Protein AF-A0A6B9FB81-F1 (afdb_monomer_lite)

Radius of gyration: 31.42 Å; chains: 1; bounding box: 46×21×101 Å

Foldseek 3Di:
DVVVVVVVVVVVVVVVVVVVVVVVVVVVVVVVVVVVVVVVVVVVCVCLPDPVNLVVVLVVCLCVLQVVQQVVLVVVCVVVVPDDPRSVVSNCPSVVSNVVSVVVSVVSVVVVD

Structure (mmCIF, N/CA/C/O backbone):
data_AF-A0A6B9FB81-F1
#
_entry.id   AF-A0A6B9FB81-F1
#
loop_
_atom_site.group_PDB
_atom_site.id
_atom_site.type_symbol
_atom_site.label_atom_id
_atom_site.label_alt_id
_atom_site.label_comp_id
_atom_site.label_asym_id
_atom_site.label_entity_id
_atom_site.label_seq_id
_atom_site.pdbx_PDB_ins_code
_atom_site.Cartn_x
_atom_site.Cartn_y
_atom_site.Cartn_z
_atom_site.occupancy
_atom_site.B_iso_or_equiv
_atom_site.auth_seq_id
_atom_site.auth_comp_id
_atom_site.auth_asym_id
_atom_site.auth_atom_id
_atom_site.pdbx_PDB_model_num
ATOM 1 N N . MET A 1 1 ? 2.914 -11.343 -74.010 1.00 63.19 1 MET A N 1
ATOM 2 C CA . MET A 1 1 ? 4.041 -11.646 -73.092 1.00 63.19 1 MET A CA 1
ATOM 3 C C . MET A 1 1 ? 4.468 -10.466 -72.214 1.00 63.19 1 MET A C 1
ATOM 5 O O . MET A 1 1 ? 4.709 -10.691 -71.039 1.00 63.19 1 MET A O 1
ATOM 9 N N . VAL A 1 2 ? 4.518 -9.224 -72.715 1.00 69.50 2 VAL A N 1
ATOM 10 C CA . VAL A 1 2 ? 5.009 -8.050 -71.950 1.00 69.50 2 VAL A CA 1
ATOM 11 C C . VAL A 1 2 ? 4.169 -7.716 -70.702 1.00 69.50 2 VAL A C 1
ATOM 13 O O . VAL A 1 2 ? 4.719 -7.390 -69.655 1.00 69.50 2 VAL A O 1
ATOM 16 N N . ILE A 1 3 ? 2.843 -7.869 -70.773 1.00 72.56 3 ILE A N 1
ATOM 17 C CA . ILE A 1 3 ? 1.929 -7.540 -69.661 1.00 72.56 3 ILE A CA 1
ATOM 18 C C . ILE A 1 3 ? 2.152 -8.456 -68.443 1.00 72.56 3 ILE A C 1
ATOM 20 O O . ILE A 1 3 ? 2.123 -7.994 -67.307 1.00 72.56 3 ILE A O 1
ATOM 24 N N . VAL A 1 4 ? 2.447 -9.741 -68.666 1.00 75.69 4 VAL A N 1
ATOM 25 C CA . VAL A 1 4 ? 2.681 -10.721 -67.586 1.00 75.69 4 VAL A CA 1
ATOM 26 C C . VAL A 1 4 ? 3.963 -10.393 -66.811 1.00 75.69 4 VAL A C 1
ATOM 28 O O . VAL A 1 4 ? 3.987 -10.477 -65.586 1.00 75.69 4 VAL A O 1
ATOM 31 N N . LEU A 1 5 ? 5.002 -9.939 -67.516 1.00 76.06 5 LEU A N 1
ATOM 32 C CA . LEU A 1 5 ? 6.265 -9.489 -66.924 1.00 76.06 5 LEU A CA 1
ATOM 33 C C . LEU A 1 5 ? 6.088 -8.231 -66.062 1.00 76.06 5 LEU A C 1
ATOM 35 O O . LEU A 1 5 ? 6.640 -8.156 -64.966 1.00 76.06 5 LEU A O 1
ATOM 39 N N . ALA A 1 6 ? 5.274 -7.275 -66.519 1.00 75.50 6 ALA A N 1
ATOM 40 C CA . ALA A 1 6 ? 4.983 -6.058 -65.763 1.00 75.50 6 ALA A CA 1
ATOM 41 C C . ALA A 1 6 ? 4.198 -6.346 -64.470 1.00 75.50 6 ALA A C 1
ATOM 43 O O . ALA A 1 6 ? 4.514 -5.796 -63.414 1.00 75.50 6 ALA A O 1
ATOM 44 N N . VAL A 1 7 ? 3.215 -7.252 -64.525 1.00 80.88 7 VAL A N 1
ATOM 45 C CA . VAL A 1 7 ? 2.430 -7.661 -63.347 1.00 80.88 7 VAL A CA 1
ATOM 46 C C . VAL A 1 7 ? 3.299 -8.413 -62.334 1.00 80.88 7 VAL A C 1
ATOM 48 O O . VAL A 1 7 ? 3.218 -8.136 -61.137 1.00 80.88 7 VAL A O 1
ATOM 51 N N . ALA A 1 8 ? 4.177 -9.307 -62.800 1.00 80.44 8 ALA A N 1
ATOM 52 C CA . ALA A 1 8 ? 5.108 -10.029 -61.935 1.00 80.44 8 ALA A CA 1
ATOM 53 C C . ALA A 1 8 ? 6.071 -9.069 -61.212 1.00 80.44 8 ALA A C 1
ATOM 55 O O . ALA A 1 8 ? 6.194 -9.131 -59.987 1.00 80.44 8 ALA A O 1
ATOM 56 N N . ALA A 1 9 ? 6.669 -8.119 -61.939 1.00 82.19 9 ALA A N 1
ATOM 57 C CA . ALA A 1 9 ? 7.568 -7.117 -61.368 1.00 82.19 9 ALA A CA 1
ATOM 58 C C . ALA A 1 9 ? 6.868 -6.213 -60.336 1.00 82.19 9 ALA A C 1
ATOM 60 O O . ALA A 1 9 ? 7.422 -5.932 -59.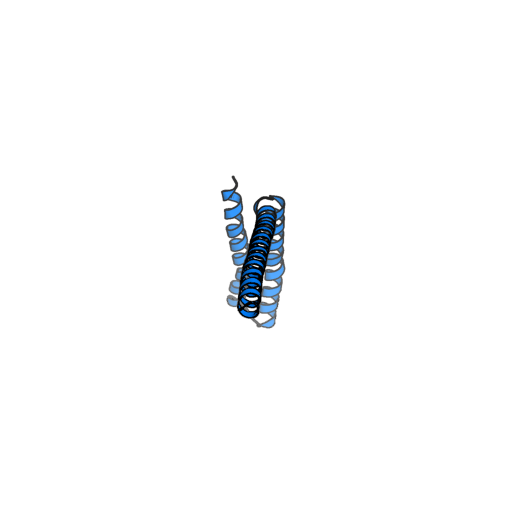272 1.00 82.19 9 ALA A O 1
ATOM 61 N N . TYR A 1 10 ? 5.625 -5.802 -60.610 1.00 83.56 10 TYR A N 1
ATOM 62 C CA . TYR A 1 10 ? 4.829 -5.014 -59.668 1.00 83.56 10 TYR A CA 1
ATOM 63 C C . TYR A 1 10 ? 4.491 -5.801 -58.392 1.00 83.56 10 TYR A C 1
ATOM 65 O O . TYR A 1 10 ? 4.565 -5.262 -57.285 1.00 83.56 10 TYR A O 1
ATOM 73 N N . SER A 1 11 ? 4.154 -7.089 -58.526 1.00 84.00 11 SER A N 1
ATOM 74 C CA . SER A 1 11 ? 3.807 -7.942 -57.385 1.00 84.00 11 SER A CA 1
ATOM 75 C C . SER A 1 11 ? 4.993 -8.203 -56.445 1.00 84.00 11 SER A C 1
ATOM 77 O O . SER A 1 11 ? 4.819 -8.143 -55.226 1.00 84.00 11 SER A O 1
ATOM 79 N N . ASP A 1 12 ? 6.204 -8.389 -56.985 1.00 88.69 12 ASP A N 1
ATOM 80 C CA . ASP A 1 12 ? 7.430 -8.570 -56.192 1.00 88.69 12 ASP A CA 1
ATOM 81 C C . ASP A 1 12 ? 7.819 -7.262 -55.476 1.00 88.69 12 ASP A C 1
ATOM 83 O O . ASP A 1 12 ? 8.119 -7.249 -54.280 1.00 88.69 12 ASP A O 1
ATOM 87 N N . LEU A 1 13 ? 7.696 -6.116 -56.158 1.00 88.06 13 LEU A N 1
ATOM 88 C CA . LEU A 1 13 ? 7.939 -4.809 -55.542 1.00 88.06 13 LEU A CA 1
ATOM 89 C C . LEU A 1 13 ? 6.976 -4.546 -54.371 1.00 88.06 13 LEU A C 1
ATOM 91 O O . LEU A 1 13 ? 7.399 -4.104 -53.298 1.00 88.06 13 LEU A O 1
ATOM 95 N N . LYS A 1 14 ? 5.690 -4.875 -54.549 1.00 87.81 14 LYS A N 1
ATOM 96 C CA . LYS A 1 14 ? 4.672 -4.766 -53.498 1.00 87.81 14 LYS A CA 1
ATOM 97 C C . LYS A 1 14 ? 4.983 -5.690 -52.319 1.00 87.81 14 LYS A C 1
ATOM 99 O O . LYS A 1 14 ? 4.902 -5.248 -51.174 1.00 87.81 14 LYS A O 1
ATOM 104 N N . ALA A 1 15 ? 5.378 -6.938 -52.575 1.00 87.75 15 ALA A N 1
ATOM 105 C CA . ALA A 1 15 ? 5.737 -7.892 -51.525 1.00 87.75 15 ALA A CA 1
ATOM 106 C C . ALA A 1 15 ? 6.928 -7.400 -50.683 1.00 87.75 15 ALA A C 1
ATOM 108 O O . ALA A 1 15 ? 6.870 -7.407 -49.450 1.00 87.75 15 ALA A O 1
ATOM 109 N N . ARG A 1 16 ? 7.975 -6.879 -51.335 1.00 86.50 16 ARG A N 1
ATOM 110 C CA . ARG A 1 16 ? 9.151 -6.315 -50.652 1.00 86.50 16 ARG A CA 1
ATOM 111 C C . ARG A 1 16 ? 8.812 -5.071 -49.837 1.00 86.50 16 ARG A C 1
ATOM 113 O O . ARG A 1 16 ? 9.313 -4.917 -48.723 1.00 86.50 16 ARG A O 1
ATOM 120 N N . PHE A 1 17 ? 7.951 -4.200 -50.361 1.00 90.31 17 PHE A N 1
ATOM 121 C CA . PHE A 1 17 ? 7.507 -3.005 -49.647 1.00 90.31 17 PHE A CA 1
ATOM 122 C C . PHE A 1 17 ? 6.710 -3.364 -48.386 1.00 90.31 17 PHE A C 1
ATOM 124 O O . PHE A 1 17 ? 7.046 -2.908 -47.294 1.00 90.31 17 PHE A O 1
ATOM 131 N N . VAL A 1 18 ? 5.718 -4.252 -48.507 1.00 89.75 18 VAL A N 1
ATOM 132 C CA . VAL A 1 18 ? 4.889 -4.695 -47.373 1.00 89.75 18 VAL A CA 1
ATOM 133 C C . VAL A 1 18 ? 5.735 -5.381 -46.299 1.00 89.75 18 VAL A C 1
ATOM 135 O O . VAL A 1 18 ? 5.549 -5.115 -45.111 1.00 89.75 18 VAL A O 1
ATOM 138 N N . SER A 1 19 ? 6.713 -6.203 -46.695 1.00 88.44 19 SER A N 1
ATOM 139 C CA . SER A 1 19 ? 7.627 -6.846 -45.746 1.00 88.44 19 SER A CA 1
ATOM 140 C C . SER A 1 19 ? 8.442 -5.830 -44.941 1.00 88.44 19 SER A C 1
ATOM 142 O O . SER A 1 19 ? 8.635 -6.027 -43.743 1.00 88.44 19 SER A O 1
ATOM 144 N N . ARG A 1 20 ? 8.909 -4.738 -45.564 1.00 87.50 20 ARG A N 1
ATOM 145 C CA . ARG A 1 20 ? 9.670 -3.688 -44.866 1.00 87.50 20 ARG A CA 1
ATOM 146 C C . ARG A 1 20 ? 8.795 -2.859 -43.935 1.00 87.50 20 ARG A C 1
ATOM 148 O O . ARG A 1 20 ? 9.216 -2.565 -42.821 1.00 87.50 20 ARG A O 1
ATOM 155 N N . VAL A 1 21 ? 7.580 -2.526 -44.365 1.00 91.06 21 VAL A N 1
ATOM 156 C CA . VAL A 1 21 ? 6.620 -1.782 -43.538 1.00 91.06 21 VAL A CA 1
ATOM 157 C C . VAL A 1 21 ? 6.260 -2.585 -42.289 1.00 91.06 21 VAL A C 1
ATOM 159 O O . VAL A 1 21 ? 6.336 -2.059 -41.182 1.00 91.06 21 VAL A O 1
ATOM 162 N N . ARG A 1 22 ? 5.955 -3.880 -42.440 1.00 90.62 22 ARG A N 1
ATOM 163 C CA . ARG A 1 22 ? 5.627 -4.756 -41.306 1.00 90.62 22 ARG A CA 1
ATOM 164 C C . ARG A 1 22 ? 6.774 -4.860 -40.299 1.00 90.62 22 ARG A C 1
ATOM 166 O O . ARG A 1 22 ? 6.532 -4.807 -39.099 1.00 90.62 22 ARG A 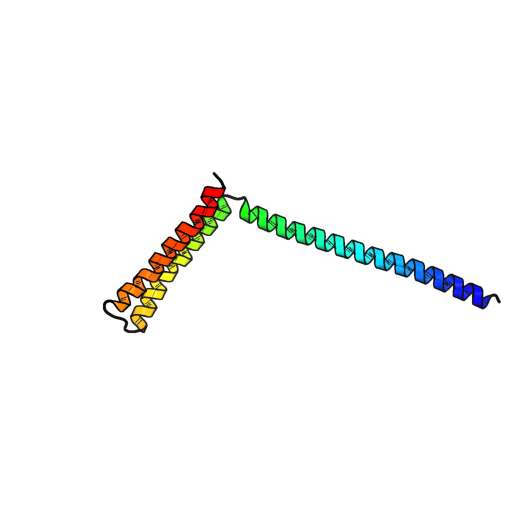O 1
ATOM 173 N N . LEU A 1 23 ? 8.008 -4.966 -40.789 1.00 92.56 23 LEU A N 1
ATOM 174 C CA . LEU A 1 23 ? 9.205 -5.019 -39.950 1.00 92.56 23 LEU A CA 1
ATOM 175 C C . LEU A 1 23 ? 9.398 -3.696 -39.187 1.00 92.56 23 LEU A C 1
ATOM 177 O O . LEU A 1 23 ? 9.663 -3.709 -37.989 1.00 92.56 23 LEU A O 1
ATOM 181 N N . GLY A 1 24 ? 9.173 -2.555 -39.847 1.00 89.25 24 GLY A N 1
ATOM 182 C CA . GLY A 1 24 ? 9.197 -1.239 -39.204 1.00 89.25 24 GLY A CA 1
ATOM 183 C C . GLY A 1 24 ? 8.182 -1.102 -38.064 1.00 89.25 24 GLY A C 1
ATOM 184 O O . GLY A 1 24 ? 8.546 -0.638 -36.986 1.00 89.25 24 GLY A O 1
ATOM 185 N N . TYR A 1 25 ? 6.942 -1.563 -38.267 1.00 88.12 25 TYR A N 1
ATOM 186 C CA . TYR A 1 25 ? 5.916 -1.559 -37.216 1.00 88.12 25 TYR A CA 1
ATOM 187 C C . TYR A 1 25 ? 6.301 -2.433 -36.019 1.00 88.12 25 TYR A C 1
ATOM 189 O O . TYR A 1 25 ? 6.197 -1.977 -34.886 1.00 88.12 25 TYR A O 1
ATOM 197 N N . GLN A 1 26 ? 6.808 -3.646 -36.256 1.00 92.06 26 GLN A N 1
ATOM 198 C CA . GLN A 1 26 ? 7.224 -4.552 -35.177 1.00 92.06 26 GLN A CA 1
ATOM 199 C C . GLN A 1 26 ? 8.387 -3.985 -34.354 1.00 92.06 26 GLN A C 1
ATOM 201 O O . GLN A 1 26 ? 8.418 -4.118 -33.131 1.00 92.06 26 GLN A O 1
ATOM 206 N N . LEU A 1 27 ? 9.337 -3.313 -35.011 1.00 89.50 27 LEU A N 1
ATOM 207 C CA . LEU A 1 27 ? 10.430 -2.639 -34.315 1.00 89.50 27 LEU A CA 1
ATOM 208 C C . LEU A 1 27 ? 9.924 -1.461 -33.479 1.00 89.50 27 LEU A C 1
ATOM 210 O O . LEU A 1 27 ? 10.323 -1.338 -32.323 1.00 89.50 27 LEU A O 1
ATOM 214 N N . ALA A 1 28 ? 9.030 -0.635 -34.029 1.00 86.19 28 ALA A N 1
ATOM 215 C CA . ALA A 1 28 ? 8.438 0.489 -33.308 1.00 86.19 28 ALA A CA 1
ATOM 216 C C . ALA A 1 28 ? 7.634 0.028 -32.081 1.00 86.19 28 ALA A C 1
ATOM 218 O O . ALA A 1 28 ? 7.789 0.592 -31.001 1.00 86.19 28 ALA A O 1
ATOM 219 N N . GLU A 1 29 ? 6.843 -1.036 -32.227 1.00 90.75 29 GLU A N 1
ATOM 220 C CA . GLU A 1 29 ? 6.076 -1.647 -31.139 1.00 90.75 29 GLU A CA 1
ATOM 221 C C . GLU A 1 29 ? 7.002 -2.159 -30.023 1.00 90.75 29 GLU A C 1
ATOM 223 O O . GLU A 1 29 ? 6.852 -1.774 -28.864 1.00 90.75 29 GLU A O 1
ATOM 228 N N . SER A 1 30 ? 8.049 -2.916 -30.373 1.00 90.44 30 SER A N 1
ATOM 229 C CA . SER A 1 30 ? 9.013 -3.429 -29.386 1.00 90.44 30 SER A CA 1
ATOM 230 C C . SER A 1 30 ? 9.816 -2.326 -28.680 1.00 90.44 30 SER A C 1
ATOM 232 O O . SER A 1 30 ? 10.147 -2.448 -27.497 1.00 90.44 30 SER A O 1
ATOM 234 N N . ALA A 1 31 ? 10.123 -1.230 -29.383 1.00 85.69 31 ALA A N 1
ATOM 235 C CA . ALA A 1 31 ? 10.816 -0.083 -28.811 1.00 85.69 31 ALA A CA 1
ATOM 236 C C . ALA A 1 31 ? 9.928 0.646 -27.794 1.00 85.69 31 ALA A C 1
ATOM 238 O O . ALA A 1 31 ? 10.401 1.000 -26.712 1.00 85.69 31 ALA A O 1
ATOM 239 N N . PHE A 1 32 ? 8.640 0.799 -28.111 1.00 85.31 32 PHE A N 1
ATOM 240 C CA . PHE A 1 32 ? 7.661 1.422 -27.227 1.00 85.31 32 PHE A CA 1
ATOM 241 C C . PHE A 1 32 ? 7.440 0.593 -25.954 1.00 85.31 32 PHE A C 1
ATOM 243 O O . PHE A 1 32 ? 7.519 1.122 -24.845 1.00 85.31 32 PHE A O 1
ATOM 250 N N . GLU A 1 33 ? 7.277 -0.728 -26.083 1.00 89.56 33 GLU A N 1
ATOM 251 C CA . GLU A 1 33 ? 7.169 -1.631 -24.928 1.00 89.56 33 GLU A CA 1
ATOM 252 C C . GLU A 1 33 ? 8.419 -1.599 -24.033 1.00 89.56 33 GLU A C 1
ATOM 254 O O . GLU A 1 33 ? 8.332 -1.662 -22.801 1.00 89.56 33 GLU A O 1
ATOM 259 N N . ALA A 1 34 ? 9.609 -1.507 -24.634 1.00 86.81 34 ALA A N 1
ATOM 260 C CA . ALA A 1 34 ? 10.859 -1.421 -23.888 1.00 86.81 34 ALA A CA 1
ATOM 261 C C . ALA A 1 34 ? 10.973 -0.108 -23.099 1.00 86.81 34 ALA A C 1
ATOM 263 O O . ALA A 1 34 ? 11.521 -0.102 -21.990 1.00 86.81 34 ALA A O 1
ATOM 264 N N . GLU A 1 35 ? 10.475 0.995 -23.654 1.00 85.75 35 GLU A N 1
ATOM 265 C CA . GLU A 1 35 ? 10.452 2.298 -22.994 1.00 85.75 35 GLU A CA 1
ATOM 266 C C . GLU A 1 35 ? 9.438 2.336 -21.846 1.00 85.75 35 GLU A C 1
ATOM 268 O O . GLU A 1 35 ? 9.793 2.740 -20.733 1.00 85.75 35 GLU A O 1
ATOM 273 N N . ASP A 1 36 ? 8.238 1.796 -22.054 1.00 86.50 36 ASP A N 1
ATOM 274 C CA . ASP A 1 36 ? 7.212 1.722 -21.014 1.00 86.50 36 ASP A CA 1
ATOM 275 C C . ASP A 1 36 ? 7.655 0.844 -19.828 1.00 86.50 36 ASP A C 1
ATOM 277 O O . ASP A 1 36 ? 7.618 1.248 -18.663 1.00 86.50 36 ASP A O 1
ATOM 281 N N . ARG A 1 37 ? 8.268 -0.318 -20.090 1.00 82.81 37 ARG A N 1
ATOM 282 C CA . ARG A 1 37 ? 8.857 -1.141 -19.014 1.00 82.81 37 ARG A CA 1
ATOM 283 C C . ARG A 1 37 ? 9.947 -0.408 -18.228 1.00 82.81 37 ARG A C 1
ATOM 285 O O . ARG A 1 37 ? 10.135 -0.672 -17.034 1.00 82.81 37 ARG A O 1
ATOM 292 N N . ARG A 1 38 ? 10.708 0.485 -18.870 1.00 82.19 38 ARG A N 1
ATOM 293 C CA . ARG A 1 38 ? 11.733 1.301 -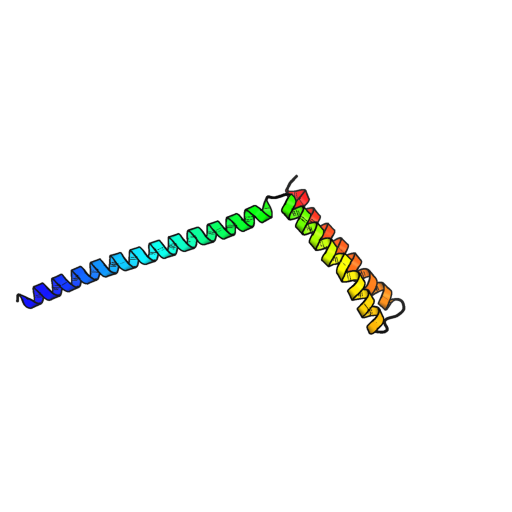18.195 1.00 82.19 38 ARG A CA 1
ATOM 294 C C . ARG A 1 38 ? 11.099 2.392 -17.339 1.00 82.19 38 ARG A C 1
ATOM 296 O O . ARG A 1 38 ? 11.614 2.629 -16.244 1.00 82.19 38 ARG A O 1
ATOM 303 N N . SER A 1 39 ? 10.014 3.015 -17.799 1.00 77.88 39 SER A N 1
ATOM 304 C CA . SER A 1 39 ? 9.272 4.035 -17.048 1.00 77.88 39 SER A CA 1
ATOM 305 C C . SER A 1 39 ? 8.732 3.445 -15.734 1.00 77.88 39 SER A C 1
ATOM 307 O O . SER A 1 39 ? 9.059 3.938 -14.651 1.00 77.88 39 SER A O 1
ATOM 309 N N . LEU A 1 40 ? 8.076 2.282 -15.810 1.00 79.19 40 LEU A N 1
ATOM 310 C CA . LEU A 1 40 ? 7.530 1.555 -14.663 1.00 79.19 40 LEU A CA 1
ATOM 311 C C . LEU A 1 40 ? 8.624 1.094 -13.692 1.00 79.19 40 LEU A C 1
ATOM 313 O O . LEU A 1 40 ? 8.501 1.233 -12.475 1.00 79.19 40 LEU A O 1
ATOM 317 N N . ARG A 1 41 ? 9.753 0.588 -14.208 1.00 77.69 41 ARG A N 1
ATOM 318 C CA . ARG A 1 41 ? 10.905 0.210 -13.369 1.00 77.69 41 ARG A CA 1
ATOM 319 C C . ARG A 1 41 ? 11.546 1.405 -12.667 1.00 77.69 41 ARG A C 1
ATOM 321 O O . ARG A 1 41 ? 12.027 1.246 -11.546 1.00 77.69 41 ARG A O 1
ATOM 328 N N . ARG A 1 42 ? 11.597 2.577 -13.308 1.00 73.94 42 ARG A N 1
ATOM 329 C CA . ARG A 1 42 ? 12.104 3.813 -12.691 1.00 73.94 42 ARG A CA 1
ATOM 330 C C . ARG A 1 42 ? 11.158 4.308 -11.602 1.00 73.94 42 ARG A C 1
ATOM 332 O O . ARG A 1 42 ? 11.647 4.607 -10.519 1.00 73.94 42 ARG A O 1
ATOM 339 N N . ALA A 1 43 ? 9.847 4.303 -11.847 1.00 69.44 43 ALA A N 1
ATOM 340 C CA . ALA A 1 43 ? 8.841 4.629 -10.836 1.00 69.44 43 ALA A CA 1
ATOM 341 C C . ALA A 1 43 ? 8.952 3.701 -9.611 1.00 69.44 43 ALA A C 1
ATOM 343 O O . ALA A 1 43 ? 9.110 4.175 -8.486 1.00 69.44 43 ALA A O 1
ATOM 344 N N . ASN A 1 44 ? 9.029 2.385 -9.836 1.00 66.62 44 ASN A N 1
ATOM 345 C CA . ASN A 1 44 ? 9.195 1.406 -8.759 1.00 66.62 44 ASN A CA 1
ATOM 346 C C . ASN A 1 44 ? 10.532 1.546 -8.011 1.00 66.62 44 ASN A C 1
ATOM 348 O O . ASN A 1 44 ? 10.565 1.400 -6.792 1.00 66.62 44 ASN A O 1
ATOM 352 N N . ARG A 1 45 ? 11.649 1.853 -8.690 1.00 62.56 45 ARG A N 1
ATOM 353 C CA . ARG A 1 45 ? 12.936 2.105 -8.005 1.00 62.56 45 ARG A CA 1
ATOM 354 C C . ARG A 1 45 ? 12.938 3.405 -7.211 1.00 62.56 45 ARG A C 1
ATOM 356 O O . ARG A 1 45 ? 13.479 3.416 -6.109 1.00 62.56 45 ARG A O 1
ATOM 363 N N . ALA A 1 46 ? 12.340 4.469 -7.743 1.00 60.06 46 ALA A N 1
ATOM 364 C CA . ALA A 1 46 ? 12.196 5.735 -7.030 1.00 60.06 46 ALA A CA 1
ATOM 365 C C . ALA A 1 46 ? 11.357 5.563 -5.751 1.00 60.06 46 ALA A C 1
ATOM 367 O O . ALA A 1 46 ? 11.673 6.160 -4.725 1.00 60.06 46 ALA A O 1
ATOM 368 N N . GLN A 1 47 ? 10.350 4.683 -5.780 1.00 60.28 47 GLN A N 1
ATOM 369 C CA . GLN A 1 47 ? 9.560 4.322 -4.600 1.00 60.28 47 GLN A CA 1
ATOM 370 C C . GLN A 1 47 ? 10.278 3.353 -3.646 1.00 60.28 47 GLN A C 1
ATOM 372 O O . GLN A 1 47 ? 10.136 3.494 -2.434 1.00 60.28 47 GLN A O 1
ATOM 377 N N . ALA A 1 48 ? 11.059 2.390 -4.143 1.00 57.78 48 ALA A N 1
ATOM 378 C CA . ALA A 1 48 ? 11.663 1.347 -3.306 1.00 57.78 48 ALA A CA 1
ATOM 379 C C . ALA A 1 48 ? 13.002 1.744 -2.650 1.00 57.78 48 ALA A C 1
ATOM 381 O O . ALA A 1 48 ? 13.350 1.183 -1.611 1.00 57.78 48 ALA A O 1
ATOM 382 N N . GLY A 1 49 ? 13.752 2.687 -3.233 1.00 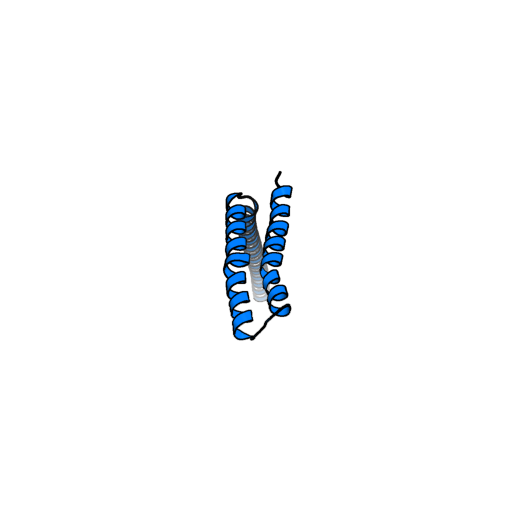60.25 49 GLY A N 1
ATOM 383 C CA . GLY A 1 49 ? 15.115 3.025 -2.799 1.00 60.25 49 GLY A CA 1
ATOM 384 C C . GLY A 1 49 ? 15.253 4.250 -1.890 1.00 60.25 49 GLY A C 1
ATOM 385 O O . GLY A 1 49 ? 16.322 4.452 -1.324 1.00 60.25 49 GLY A O 1
ATOM 386 N N . ASN A 1 50 ? 14.212 5.073 -1.737 1.00 71.50 50 ASN A N 1
ATOM 387 C CA . ASN A 1 50 ? 14.312 6.324 -0.988 1.00 71.50 50 ASN A CA 1
ATOM 388 C C . ASN A 1 50 ? 13.882 6.122 0.477 1.00 71.50 50 ASN A C 1
ATOM 390 O O . ASN A 1 50 ? 12.776 5.665 0.748 1.00 71.50 50 ASN A O 1
ATOM 394 N N . LEU A 1 51 ? 14.727 6.476 1.448 1.00 74.44 51 LEU A N 1
ATOM 395 C CA . LEU A 1 51 ? 14.336 6.447 2.867 1.00 74.44 51 LEU A CA 1
ATOM 396 C C . LEU A 1 51 ? 13.119 7.349 3.118 1.00 74.44 51 LEU A C 1
ATOM 398 O O . LEU A 1 51 ? 12.240 7.005 3.903 1.00 74.44 51 LEU A O 1
ATOM 402 N N . VAL A 1 52 ? 13.017 8.449 2.370 1.00 81.44 52 VAL A N 1
ATOM 403 C CA . VAL A 1 52 ? 11.889 9.380 2.450 1.00 81.44 52 VAL A CA 1
ATOM 404 C C . VAL A 1 52 ? 10.571 8.716 2.045 1.00 81.44 52 VAL A 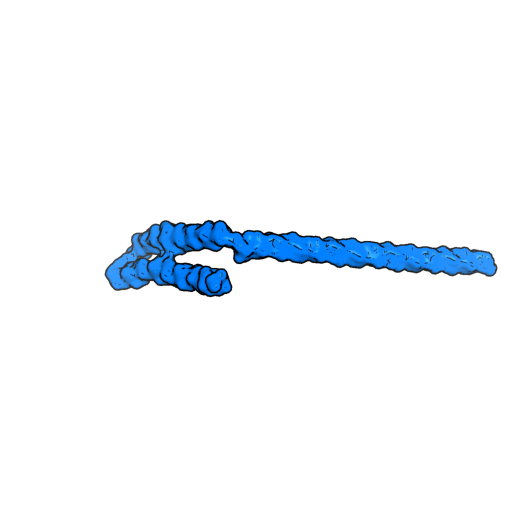C 1
ATOM 406 O O . VAL A 1 52 ? 9.565 8.942 2.708 1.00 81.44 52 VAL A O 1
ATOM 409 N N . SER A 1 53 ? 10.544 7.863 1.012 1.00 79.75 53 SER A N 1
ATOM 410 C CA . SER A 1 53 ? 9.292 7.209 0.596 1.00 79.75 53 SER A CA 1
ATOM 411 C C . SER A 1 53 ? 8.790 6.215 1.643 1.00 79.75 53 SER A C 1
ATOM 413 O O . SER A 1 53 ? 7.584 6.113 1.853 1.00 79.75 53 SER A O 1
ATOM 415 N N . VAL A 1 54 ? 9.699 5.529 2.343 1.00 80.00 54 VAL A N 1
ATOM 416 C CA . VAL A 1 54 ? 9.337 4.654 3.466 1.00 80.00 54 VAL A CA 1
ATOM 417 C C . VAL A 1 54 ? 8.814 5.460 4.640 1.00 80.00 54 VAL A C 1
ATOM 419 O O . VAL A 1 54 ? 7.754 5.133 5.156 1.00 80.00 54 VAL A O 1
ATOM 422 N N . VAL A 1 55 ? 9.514 6.522 5.040 1.00 81.88 55 VAL A N 1
ATOM 423 C CA . VAL A 1 55 ? 9.090 7.367 6.166 1.00 81.88 55 VAL A CA 1
ATOM 424 C C . VAL A 1 55 ? 7.709 7.971 5.900 1.00 81.88 55 VAL A C 1
ATOM 426 O O . VAL A 1 55 ? 6.830 7.888 6.754 1.00 81.88 55 VAL A O 1
ATOM 429 N N . VAL A 1 56 ? 7.481 8.505 4.696 1.00 86.00 56 VAL A N 1
ATOM 430 C CA . VAL A 1 56 ? 6.172 9.040 4.289 1.00 86.00 56 VAL A CA 1
ATOM 431 C C . VAL A 1 56 ? 5.112 7.937 4.252 1.00 86.00 56 VAL A C 1
ATOM 433 O O . VAL A 1 56 ? 4.011 8.136 4.756 1.00 86.00 56 VAL A O 1
ATOM 436 N N . GLY A 1 57 ? 5.436 6.757 3.715 1.00 84.88 57 GLY A N 1
ATOM 437 C CA . GLY A 1 57 ? 4.517 5.619 3.682 1.00 84.88 57 GLY A CA 1
ATOM 438 C C . GLY A 1 57 ? 4.093 5.153 5.077 1.00 84.88 57 GLY A C 1
ATOM 439 O O . GLY A 1 57 ? 2.906 4.940 5.314 1.00 84.88 57 GLY A O 1
ATOM 440 N N . VAL A 1 58 ? 5.038 5.061 6.017 1.00 84.56 58 VAL A N 1
ATOM 441 C CA . VAL A 1 58 ? 4.760 4.720 7.422 1.00 84.56 58 VAL A CA 1
ATOM 442 C C . VAL A 1 58 ? 3.903 5.799 8.079 1.00 84.56 58 VAL A C 1
ATOM 444 O O . VAL A 1 58 ? 2.912 5.471 8.726 1.00 84.56 58 VAL A O 1
ATOM 447 N N . ALA A 1 59 ? 4.227 7.080 7.879 1.00 85.81 59 ALA A N 1
ATOM 448 C CA . ALA A 1 59 ? 3.444 8.182 8.434 1.00 85.81 59 ALA A CA 1
ATOM 449 C C . ALA A 1 59 ? 1.979 8.130 7.969 1.00 85.81 59 ALA A C 1
ATOM 451 O O . ALA A 1 59 ? 1.065 8.198 8.790 1.00 85.81 59 ALA A O 1
ATOM 452 N N . VAL A 1 60 ? 1.746 7.929 6.669 1.00 88.69 60 VAL A N 1
ATOM 453 C CA . VAL A 1 60 ? 0.391 7.792 6.114 1.00 88.69 60 VAL A CA 1
ATOM 454 C C . VAL A 1 60 ? -0.311 6.551 6.666 1.00 88.69 60 VAL A C 1
ATOM 456 O O . VAL A 1 60 ? -1.469 6.639 7.071 1.00 88.69 60 VAL A O 1
ATOM 459 N N . ALA A 1 61 ? 0.378 5.409 6.735 1.00 87.19 61 ALA A N 1
ATOM 460 C CA . ALA A 1 61 ? -0.196 4.170 7.254 1.00 87.19 61 ALA A CA 1
ATOM 461 C C . ALA A 1 61 ? -0.630 4.296 8.724 1.00 87.19 61 ALA A C 1
ATOM 463 O O . ALA A 1 61 ? -1.681 3.777 9.090 1.00 87.19 61 ALA A O 1
ATOM 464 N N . VAL A 1 62 ? 0.122 5.024 9.554 1.00 86.94 62 VAL A N 1
ATOM 465 C CA . VAL A 1 62 ? -0.247 5.290 10.955 1.00 86.94 62 VAL A CA 1
ATOM 466 C C . VAL A 1 62 ? -1.443 6.239 11.047 1.00 86.94 62 VAL A C 1
ATOM 468 O O . VAL A 1 62 ? -2.378 5.971 11.802 1.00 86.94 62 VAL A O 1
ATOM 471 N N . ILE A 1 63 ? -1.454 7.322 10.264 1.00 90.56 63 ILE A N 1
ATOM 472 C CA . ILE A 1 63 ? -2.560 8.293 10.263 1.00 90.56 63 ILE A CA 1
ATOM 473 C C . ILE A 1 63 ? -3.869 7.616 9.848 1.00 90.56 63 ILE A C 1
ATOM 475 O O . ILE A 1 63 ? -4.879 7.756 10.531 1.00 90.56 63 ILE A O 1
ATOM 479 N N . VAL A 1 64 ? -3.856 6.852 8.756 1.00 88.81 64 VAL A N 1
ATOM 480 C CA . VAL A 1 64 ? -5.059 6.172 8.259 1.00 88.81 64 VAL A CA 1
ATOM 481 C C . VAL A 1 64 ? -5.415 4.978 9.144 1.00 88.81 64 VAL A C 1
ATOM 483 O O . VAL A 1 64 ? -6.570 4.807 9.522 1.00 88.81 64 VAL A O 1
ATOM 486 N N . GLY A 1 65 ? -4.429 4.161 9.512 1.00 86.88 65 GLY A N 1
ATOM 487 C CA . GLY A 1 65 ? -4.649 2.931 10.265 1.00 86.88 65 GLY A CA 1
ATOM 488 C C . GLY A 1 65 ? -5.116 3.161 11.697 1.00 86.88 65 GLY A C 1
ATOM 489 O O . GLY A 1 65 ? -5.984 2.439 12.164 1.00 86.88 65 GLY A O 1
ATOM 490 N N . VAL A 1 66 ? -4.572 4.162 12.394 1.00 87.00 66 VAL A N 1
ATOM 491 C CA . VAL A 1 66 ? -4.909 4.439 13.801 1.00 87.00 66 VAL A CA 1
ATOM 492 C C . VAL A 1 66 ? -5.749 5.706 13.920 1.00 87.00 66 VAL A C 1
ATOM 494 O O . VAL A 1 66 ? -6.805 5.687 14.549 1.00 87.00 66 VAL A O 1
ATOM 497 N N . GLY A 1 67 ? -5.310 6.796 13.288 1.00 89.12 67 GLY A N 1
ATOM 498 C CA . GLY A 1 67 ? -5.966 8.102 13.400 1.00 89.12 67 GLY A CA 1
ATOM 499 C C . GLY A 1 67 ? -7.392 8.127 12.848 1.00 89.12 67 GLY A C 1
ATOM 500 O O . GLY A 1 67 ? -8.245 8.796 13.423 1.00 89.12 67 GLY A O 1
ATOM 501 N N . VAL A 1 68 ? -7.672 7.372 11.782 1.00 92.06 68 VAL A N 1
ATOM 502 C CA . VAL A 1 68 ? -9.015 7.292 11.180 1.00 92.06 68 VAL A CA 1
ATOM 503 C C . VAL A 1 68 ? -9.812 6.091 11.698 1.00 92.06 68 VAL A C 1
ATOM 505 O O . VAL A 1 68 ? -11.018 6.200 11.902 1.00 92.06 68 VAL A O 1
ATOM 508 N N . ALA A 1 69 ? -9.174 4.951 11.974 1.00 89.94 69 ALA A N 1
ATOM 509 C CA . ALA A 1 69 ? -9.905 3.760 12.413 1.00 89.94 69 ALA A CA 1
ATOM 510 C C . ALA A 1 69 ? -10.516 3.895 13.818 1.00 89.94 69 ALA A C 1
ATOM 512 O O . ALA A 1 69 ? -11.619 3.400 14.039 1.00 89.94 69 ALA A O 1
ATOM 513 N N . ILE A 1 70 ? -9.838 4.564 14.761 1.00 92.06 70 ILE A N 1
ATOM 514 C CA . ILE A 1 70 ? -10.362 4.770 16.123 1.00 92.06 70 ILE A CA 1
ATOM 515 C C . ILE A 1 70 ? -11.697 5.535 16.116 1.00 92.06 70 ILE A C 1
ATOM 517 O O . ILE A 1 70 ? -12.661 5.012 16.679 1.00 92.06 70 ILE A O 1
ATOM 521 N N . PRO A 1 71 ? -11.809 6.733 15.501 1.00 92.88 71 PRO A N 1
ATOM 522 C CA . PRO A 1 71 ? -13.075 7.459 15.494 1.00 92.88 71 PRO A CA 1
ATOM 523 C C . PRO A 1 71 ? -14.173 6.691 14.752 1.00 92.88 71 PRO A C 1
ATOM 525 O O . PRO A 1 71 ? -15.280 6.613 15.266 1.00 92.88 71 PRO A O 1
ATOM 528 N N . ILE A 1 72 ? -13.863 6.029 13.629 1.00 93.75 72 ILE A N 1
ATOM 529 C CA . ILE A 1 72 ? -14.853 5.217 12.898 1.00 93.75 72 ILE A CA 1
ATOM 530 C C . ILE A 1 72 ? -15.412 4.096 13.776 1.00 93.75 72 ILE A C 1
ATOM 532 O O . ILE A 1 72 ? -16.620 3.876 13.815 1.00 93.75 72 ILE A O 1
ATOM 536 N N . VAL A 1 73 ? -14.548 3.367 14.484 1.00 91.75 73 VAL A N 1
ATOM 537 C CA . VAL A 1 73 ? -15.002 2.273 15.348 1.00 91.75 73 VAL A CA 1
ATOM 538 C C . VAL A 1 73 ? -15.812 2.804 16.528 1.00 91.75 73 VAL A C 1
ATOM 540 O O . VAL A 1 73 ? -16.838 2.215 16.866 1.00 91.75 73 VAL A O 1
ATOM 543 N N . ASN A 1 74 ? -15.414 3.937 17.108 1.00 90.88 74 ASN A N 1
ATOM 544 C CA . ASN A 1 74 ? -16.208 4.592 18.145 1.00 90.88 74 ASN A CA 1
ATOM 545 C C . ASN A 1 74 ? -17.589 5.015 17.622 1.00 90.88 74 ASN A C 1
ATOM 547 O O . ASN A 1 74 ? -18.582 4.766 18.303 1.00 90.88 74 ASN A O 1
ATOM 551 N N . ASP A 1 75 ? -17.679 5.563 16.410 1.00 92.75 75 ASP A N 1
ATOM 552 C CA . ASP A 1 75 ? -18.956 5.927 15.789 1.00 92.75 75 ASP A CA 1
ATOM 553 C C . ASP A 1 75 ? -19.854 4.701 15.577 1.00 92.75 75 ASP A C 1
ATOM 555 O O . ASP A 1 75 ? -21.046 4.743 15.883 1.00 92.75 75 ASP A O 1
ATOM 559 N N . VAL A 1 76 ? -19.288 3.577 15.123 1.00 91.12 76 VAL A N 1
ATOM 560 C CA . VAL A 1 76 ? -20.033 2.320 14.960 1.00 91.12 76 VAL A CA 1
ATOM 561 C C . VAL A 1 76 ? -20.540 1.802 16.303 1.00 91.12 76 VAL A C 1
ATOM 563 O O . VAL A 1 76 ? -21.701 1.406 16.389 1.00 91.12 76 VAL A O 1
ATOM 566 N N . ILE A 1 77 ? -19.720 1.823 17.359 1.00 91.25 77 ILE A N 1
ATOM 567 C CA . ILE A 1 77 ? -20.132 1.384 18.704 1.00 91.25 77 ILE A CA 1
ATOM 568 C C . ILE A 1 77 ? -21.321 2.219 19.199 1.00 91.25 77 ILE A C 1
ATOM 570 O O . ILE A 1 77 ? -22.303 1.656 19.685 1.00 91.25 77 ILE A O 1
ATOM 574 N N . GLN A 1 78 ? -21.263 3.542 19.022 1.00 90.62 78 GLN A N 1
ATOM 575 C CA . GLN A 1 78 ? -22.334 4.450 19.439 1.00 90.62 78 GLN A CA 1
ATOM 576 C C . GLN A 1 78 ? -23.620 4.250 18.625 1.00 90.62 78 GLN A C 1
ATOM 578 O O . GLN A 1 78 ? -24.713 4.255 19.186 1.00 90.62 78 GLN A O 1
ATOM 583 N N . GLN A 1 79 ? -23.514 4.019 17.314 1.00 92.50 79 GLN A N 1
ATOM 584 C CA . GLN A 1 79 ? -24.680 3.815 16.444 1.00 92.50 79 GLN A CA 1
ATOM 585 C C . GLN A 1 79 ? -25.333 2.436 16.608 1.00 92.50 79 GLN A C 1
ATOM 587 O O . GLN A 1 79 ? -26.535 2.291 16.398 1.00 92.50 79 GLN A O 1
ATOM 592 N N . SER A 1 80 ? -24.560 1.417 16.979 1.00 86.81 80 SER A N 1
ATOM 593 C CA . SER A 1 80 ? -25.032 0.029 17.087 1.00 86.81 80 SER A CA 1
ATOM 594 C C . SER A 1 80 ? -25.558 -0.347 18.476 1.00 86.81 80 SER A C 1
ATOM 596 O O . SER A 1 80 ? -25.956 -1.493 18.685 1.00 86.81 80 SER A O 1
ATOM 598 N N . ASN A 1 81 ? -25.577 0.601 19.422 1.00 84.62 81 ASN A N 1
ATOM 599 C CA . ASN A 1 81 ? -25.970 0.382 20.818 1.00 84.62 81 ASN A CA 1
ATOM 600 C C . ASN A 1 81 ? -25.200 -0.785 21.476 1.00 84.62 81 ASN A C 1
ATOM 602 O O . ASN A 1 81 ? -25.705 -1.505 22.343 1.00 84.62 81 ASN A O 1
ATOM 606 N N . MET A 1 82 ? -23.962 -1.001 21.023 1.00 84.25 82 MET A N 1
ATOM 607 C CA . MET A 1 82 ? -23.066 -2.003 21.576 1.00 84.25 82 MET A CA 1
ATOM 608 C C . MET A 1 82 ? -22.601 -1.543 22.956 1.00 84.25 82 MET A C 1
ATOM 610 O O . MET A 1 82 ? -22.039 -0.463 23.110 1.00 84.25 82 MET A O 1
ATOM 614 N N . SER A 1 83 ? -22.807 -2.382 23.968 1.00 87.62 83 SER A N 1
ATOM 615 C CA . SER A 1 83 ? -22.405 -2.097 25.346 1.00 87.62 83 SER A CA 1
ATOM 616 C C . SER A 1 83 ? -21.673 -3.280 25.979 1.00 87.62 83 SER A C 1
ATOM 618 O O . SER A 1 83 ? -21.639 -4.391 25.440 1.00 87.62 83 SER A O 1
ATOM 620 N N . GLY A 1 84 ? -21.038 -3.023 27.123 1.00 87.31 84 GLY A N 1
ATOM 621 C CA . GLY A 1 84 ? -20.322 -4.038 27.887 1.00 87.31 84 GLY A CA 1
ATOM 622 C C . GLY A 1 84 ? -19.126 -4.623 27.132 1.00 87.31 84 GLY A C 1
ATOM 623 O O . GLY A 1 84 ? -18.357 -3.907 26.492 1.00 87.31 84 GLY A O 1
ATOM 624 N N . ILE A 1 85 ? -18.965 -5.943 27.223 1.00 89.69 85 ILE A N 1
ATOM 625 C CA . ILE A 1 85 ? -17.788 -6.664 26.715 1.00 89.69 85 ILE A CA 1
ATOM 626 C C . ILE A 1 85 ? -17.704 -6.616 25.178 1.00 89.69 85 ILE A C 1
ATOM 628 O O . ILE A 1 85 ? -16.617 -6.599 24.606 1.00 89.69 85 ILE A O 1
ATOM 632 N N . THR A 1 86 ? -18.837 -6.543 24.479 1.00 87.19 86 THR A N 1
ATOM 633 C CA . THR A 1 86 ? -18.841 -6.477 23.011 1.00 87.19 86 THR A CA 1
ATOM 634 C C . THR A 1 86 ? -18.220 -5.172 22.510 1.00 87.19 86 THR A C 1
ATOM 636 O O . THR A 1 86 ? -17.430 -5.189 21.567 1.00 87.19 86 THR A O 1
ATOM 639 N N . ALA A 1 87 ? -18.505 -4.050 23.180 1.00 89.62 87 ALA A N 1
ATOM 640 C CA . ALA A 1 87 ? -17.915 -2.757 22.843 1.00 89.62 87 ALA A CA 1
ATOM 641 C C . ALA A 1 87 ? -16.400 -2.735 23.098 1.00 89.62 87 ALA A C 1
ATOM 643 O O . ALA A 1 87 ? -15.649 -2.181 22.297 1.00 89.62 87 ALA A O 1
ATOM 644 N N . THR A 1 88 ? -15.931 -3.378 24.173 1.00 89.44 88 THR A N 1
ATOM 645 C CA . THR A 1 88 ? -14.492 -3.440 24.462 1.00 89.44 88 THR A CA 1
ATOM 646 C C . THR A 1 88 ? -13.739 -4.310 23.458 1.00 89.44 88 THR A C 1
ATOM 648 O O . THR A 1 88 ? -12.681 -3.895 22.994 1.00 89.44 88 THR A O 1
ATOM 651 N N . ILE A 1 89 ? -14.287 -5.462 23.048 1.00 89.44 89 ILE A N 1
ATOM 652 C CA . ILE A 1 89 ? -13.679 -6.310 22.004 1.00 89.44 89 ILE A CA 1
ATOM 653 C C . ILE A 1 89 ? -13.543 -5.538 20.687 1.00 89.44 89 ILE A C 1
ATOM 655 O O . ILE A 1 89 ? -12.474 -5.533 20.078 1.00 89.44 89 ILE A O 1
ATOM 659 N N . VAL A 1 90 ? -14.607 -4.854 20.264 1.00 89.94 90 VAL A N 1
ATOM 660 C CA . VAL A 1 90 ? -14.609 -4.067 19.024 1.00 89.94 90 VAL A CA 1
ATOM 661 C C . VAL A 1 90 ? -13.638 -2.882 19.119 1.00 89.94 90 VAL A C 1
ATOM 663 O O . VAL A 1 90 ? -12.906 -2.610 18.168 1.00 89.94 90 VAL A O 1
ATOM 666 N N . GLY A 1 91 ? -13.532 -2.249 20.289 1.00 89.25 91 GLY A N 1
ATOM 667 C CA . GLY A 1 91 ? -12.570 -1.177 20.559 1.00 89.25 91 GLY A CA 1
ATOM 668 C C . GLY A 1 91 ? -11.096 -1.600 20.474 1.00 89.25 91 GLY A C 1
ATOM 669 O O . GLY A 1 91 ? -10.235 -0.757 20.228 1.00 89.25 91 GLY A O 1
ATOM 670 N N . PHE A 1 92 ? -10.779 -2.893 20.607 1.00 91.75 92 PHE A N 1
ATOM 671 C CA . PHE A 1 92 ? -9.412 -3.396 20.417 1.00 91.75 92 PHE A CA 1
ATOM 672 C C . PHE A 1 92 ? -9.028 -3.617 18.947 1.00 91.75 92 PHE A C 1
ATOM 674 O O . PHE A 1 92 ? -7.837 -3.722 18.645 1.00 91.75 92 PHE A O 1
ATOM 681 N N . ILE A 1 93 ? -9.989 -3.650 18.017 1.00 91.38 93 ILE A N 1
ATOM 682 C CA . ILE A 1 93 ? -9.721 -3.903 16.590 1.00 91.38 93 ILE A CA 1
ATOM 683 C C . ILE A 1 93 ? -8.796 -2.833 15.976 1.00 91.38 93 ILE A C 1
ATOM 685 O O . ILE A 1 93 ? -7.795 -3.218 15.363 1.00 91.38 93 ILE A O 1
ATOM 689 N N . PRO A 1 94 ? -9.028 -1.515 16.165 1.00 89.06 94 PRO A N 1
ATOM 690 C CA . PRO A 1 94 ? -8.110 -0.484 15.674 1.00 89.06 94 PRO A CA 1
ATOM 691 C C . PRO A 1 94 ? -6.691 -0.630 16.228 1.00 89.06 94 PRO A C 1
ATOM 693 O O . PRO A 1 94 ? -5.713 -0.425 15.512 1.00 89.06 94 PRO A O 1
ATOM 696 N N . VAL A 1 95 ? -6.569 -1.025 17.499 1.00 90.12 95 VAL A N 1
ATOM 697 C CA . VAL A 1 95 ? -5.271 -1.200 18.162 1.00 90.12 95 VAL A CA 1
ATOM 698 C C . VAL A 1 95 ? -4.510 -2.373 17.546 1.00 90.12 95 VAL A C 1
ATOM 700 O O . VAL A 1 95 ? -3.337 -2.231 17.203 1.00 90.12 95 VAL A O 1
ATOM 703 N N . MET A 1 96 ? -5.177 -3.511 17.337 1.00 90.31 96 MET A N 1
ATOM 704 C CA . MET A 1 96 ? -4.570 -4.676 16.686 1.00 90.31 96 MET A CA 1
ATOM 705 C C . MET A 1 96 ? -4.158 -4.378 15.240 1.00 90.31 96 MET A C 1
ATOM 707 O O . MET A 1 96 ? -3.078 -4.788 14.819 1.00 90.31 96 MET A O 1
ATOM 711 N N . LEU A 1 97 ? -4.956 -3.605 14.495 1.00 87.75 97 LEU A N 1
ATOM 712 C CA . LEU A 1 97 ? -4.573 -3.124 13.164 1.00 87.75 97 LEU A CA 1
ATOM 713 C C . LEU A 1 97 ? -3.337 -2.220 13.204 1.00 87.75 97 LEU A C 1
ATOM 715 O O . LEU A 1 97 ? -2.433 -2.394 12.389 1.00 87.75 97 LEU A O 1
ATOM 719 N N . GLY A 1 98 ? -3.257 -1.306 14.173 1.00 87.56 98 GLY A N 1
ATOM 720 C CA . GLY A 1 98 ? -2.073 -0.473 14.382 1.00 87.56 98 GLY A CA 1
ATOM 721 C C . GLY A 1 98 ? -0.808 -1.305 14.612 1.00 87.56 98 GLY A C 1
ATOM 722 O O . GLY A 1 98 ? 0.223 -1.053 13.986 1.00 87.56 98 GLY A O 1
ATOM 723 N N . VAL A 1 99 ? -0.899 -2.348 15.443 1.00 88.81 99 VAL A N 1
ATOM 724 C CA . VAL A 1 99 ? 0.216 -3.277 15.695 1.00 88.81 99 VAL A CA 1
ATOM 725 C C . VAL A 1 99 ? 0.589 -4.061 14.435 1.00 88.81 99 VAL A C 1
ATOM 727 O O . VAL A 1 99 ? 1.773 -4.181 14.125 1.00 88.81 99 VAL A O 1
ATOM 730 N N . LEU A 1 100 ? -0.388 -4.557 13.670 1.00 88.50 100 LEU A N 1
ATOM 731 C CA . LEU A 1 100 ? -0.126 -5.275 12.417 1.00 88.50 100 LEU A CA 1
ATOM 732 C C . LEU A 1 100 ? 0.589 -4.398 11.387 1.00 88.50 100 LEU A C 1
ATOM 734 O O . LEU A 1 100 ? 1.535 -4.857 10.750 1.00 88.50 100 LEU A O 1
ATOM 738 N N . ILE A 1 101 ? 0.181 -3.134 11.252 1.00 85.62 101 ILE A N 1
ATOM 739 C CA . ILE A 1 101 ? 0.845 -2.165 10.372 1.00 85.62 101 ILE A CA 1
ATOM 740 C C . ILE A 1 101 ? 2.281 -1.933 10.841 1.00 85.62 101 ILE A C 1
ATOM 742 O O . ILE A 1 101 ? 3.205 -1.988 10.030 1.00 85.62 101 ILE A O 1
ATOM 746 N N . PHE A 1 102 ? 2.487 -1.745 12.146 1.00 84.69 102 PHE A N 1
ATOM 747 C CA . PHE A 1 102 ? 3.820 -1.569 12.712 1.00 84.69 102 PHE A CA 1
ATOM 748 C C . PHE A 1 102 ? 4.727 -2.766 12.388 1.00 84.69 102 PHE A C 1
ATOM 750 O O . PHE A 1 102 ? 5.784 -2.592 11.782 1.00 84.69 102 PHE A O 1
ATOM 757 N N . VAL A 1 103 ? 4.276 -3.991 12.668 1.00 86.06 103 VAL A N 1
ATOM 758 C CA . VAL A 1 103 ? 5.028 -5.220 12.363 1.00 86.06 103 VAL A CA 1
ATOM 759 C C . VAL A 1 103 ? 5.292 -5.362 10.859 1.00 86.06 1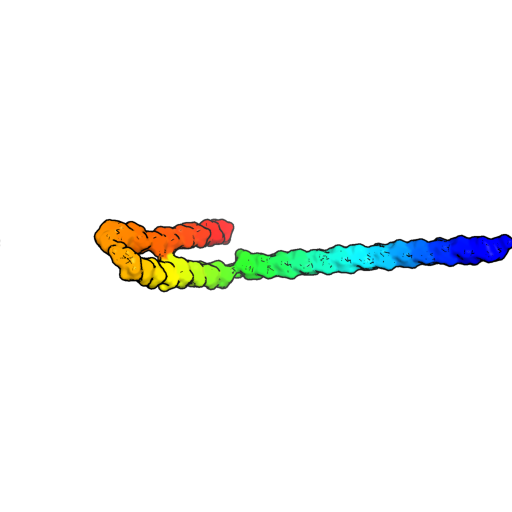03 VAL A C 1
ATOM 761 O O . VAL A 1 103 ? 6.421 -5.651 10.458 1.00 86.06 103 VAL A O 1
ATOM 764 N N . ALA A 1 104 ? 4.296 -5.096 10.009 1.00 82.94 104 ALA A N 1
ATOM 765 C CA . ALA A 1 104 ? 4.451 -5.144 8.556 1.00 82.94 104 ALA A CA 1
ATOM 766 C C . ALA A 1 104 ? 5.493 -4.135 8.040 1.00 82.94 104 ALA A C 1
ATOM 768 O O . ALA A 1 104 ? 6.199 -4.418 7.072 1.00 82.94 104 ALA A O 1
ATOM 769 N N . THR A 1 105 ? 5.630 -2.980 8.697 1.00 79.00 105 THR A N 1
ATOM 770 C CA . THR A 1 105 ? 6.625 -1.958 8.335 1.00 79.00 105 THR A CA 1
ATOM 771 C C . THR A 1 105 ? 8.038 -2.249 8.847 1.00 79.00 105 THR A C 1
ATOM 773 O O . THR A 1 105 ? 9.001 -1.789 8.233 1.00 79.00 105 THR A O 1
ATOM 776 N N . VAL A 1 106 ? 8.203 -3.072 9.890 1.00 78.56 106 VAL A N 1
ATOM 777 C CA . VAL A 1 106 ? 9.527 -3.469 10.407 1.00 78.56 106 VAL A CA 1
ATOM 778 C C . VAL A 1 106 ? 10.297 -4.345 9.407 1.00 78.56 106 VAL A C 1
ATOM 780 O O . VAL A 1 106 ? 11.497 -4.150 9.219 1.00 78.56 106 VAL A O 1
ATOM 783 N N . GLY A 1 107 ? 9.631 -5.262 8.697 1.00 77.69 107 GLY A N 1
ATOM 784 C CA . GLY A 1 107 ? 10.287 -6.157 7.728 1.00 77.69 107 GLY A CA 1
ATOM 785 C C . GLY A 1 107 ? 11.064 -5.424 6.616 1.00 77.69 107 GLY A C 1
ATOM 786 O O . GLY A 1 107 ? 12.249 -5.701 6.406 1.00 77.69 107 GLY A O 1
ATOM 787 N N . PRO A 1 108 ? 10.450 -4.451 5.916 1.00 71.38 108 PRO A N 1
ATOM 788 C CA . PRO A 1 108 ? 11.137 -3.609 4.941 1.00 71.38 108 PRO A CA 1
ATOM 789 C C . PRO A 1 108 ? 12.301 -2.792 5.508 1.00 71.38 108 PRO A C 1
ATOM 791 O O . PRO A 1 108 ? 13.211 -2.479 4.742 1.00 71.38 108 PRO A O 1
ATOM 794 N N . ILE A 1 109 ? 12.272 -2.435 6.797 1.00 70.50 109 ILE A N 1
ATOM 795 C CA . ILE A 1 109 ? 13.346 -1.693 7.473 1.00 70.50 109 ILE A CA 1
ATOM 796 C C . ILE A 1 109 ? 14.533 -2.624 7.749 1.00 70.50 109 ILE A C 1
ATOM 798 O O . ILE A 1 109 ? 15.653 -2.298 7.367 1.00 70.50 109 ILE A O 1
ATOM 802 N N . MET A 1 110 ? 14.292 -3.814 8.311 1.00 73.81 110 MET A N 1
ATOM 803 C CA . MET A 1 110 ? 15.353 -4.780 8.646 1.00 73.81 110 MET A CA 1
ATOM 804 C C . MET A 1 110 ? 16.028 -5.391 7.417 1.00 73.81 110 MET A C 1
ATOM 806 O O . MET A 1 110 ? 17.192 -5.759 7.469 1.00 73.81 110 MET A O 1
ATOM 810 N N . ARG A 1 111 ? 15.331 -5.481 6.277 1.00 66.56 111 ARG A N 1
ATOM 811 C CA . ARG A 1 111 ? 15.934 -5.959 5.021 1.00 66.56 111 ARG A CA 1
ATOM 812 C C . ARG A 1 111 ? 16.993 -4.996 4.450 1.00 66.56 111 ARG A C 1
ATOM 814 O O . ARG A 1 111 ? 17.690 -5.359 3.505 1.00 66.56 111 ARG A O 1
ATOM 821 N N . ARG A 1 112 ? 17.065 -3.757 4.946 1.00 58.09 112 ARG A N 1
ATOM 822 C CA . ARG A 1 112 ? 17.926 -2.693 4.398 1.00 58.09 112 ARG A CA 1
ATOM 823 C C . ARG A 1 112 ? 19.153 -2.379 5.258 1.00 58.09 112 ARG A C 1
ATOM 825 O O . ARG A 1 112 ? 20.007 -1.641 4.774 1.00 58.09 112 ARG A O 1
ATOM 832 N N . SER A 1 113 ? 19.213 -2.888 6.490 1.00 53.28 113 SER A N 1
ATOM 833 C CA . SER A 1 113 ? 20.384 -2.861 7.381 1.00 53.28 113 SER A CA 1
ATOM 834 C C . SER A 1 113 ? 21.241 -4.099 7.174 1.00 53.28 113 SER A C 1
ATOM 836 O O . SER A 1 113 ? 22.472 -3.943 7.067 1.00 53.28 113 SER A O 1
#

pLDDT: mean 83.32, std 9.08, range [53.28, 93.75]

Secondary structure (DSSP, 8-state):
-HHHHHHHHHHHHHHHHHHHHHHHHHHHHHHHHHHHHHHHHHHHHHHHH-HHHHHHHHHHHHIIIIIIHHHHHHHHHHHTT--THHHHHHHTHHHHHHHHHHHHHHHHHHTT-

Sequence (113 aa):
MVIVLAVAAYSDLKARFVSRVRLGYQLAESAFEAEDRRSLRRANRAQAGNLVSVVVGVAVAVIVGVGVAIPIVNDVIQQSNMSGITATIVGFIPVMLGVLIFVATVGPIMRRS

Organism: NCBI:txid1816183